Protein AF-A0A937ZPW7-F1 (afdb_monomer_lite)

Foldseek 3Di:
DDKDKDKDADPRLLVCLLLVLVVCCVVLCAPPNQFPDDSVVSSVVCVVLRPDRFKIWTFIDDPNRTPDIDIDGQQPPDDCQSNVLCVPVDDRQKDKDKDFDDDPPPVRQDDPDDDCVVVQVVVQKDWDPPSKGWDWGDGNPPDDGIDTTIITMIIHGD

pLDDT: mean 92.43, std 5.99, range [61.91, 98.19]

Structure (mmCIF, N/CA/C/O backbone):
data_AF-A0A937ZPW7-F1
#
_entry.id   AF-A0A937ZPW7-F1
#
loop_
_atom_site.group_PDB
_atom_site.id
_atom_site.type_symbol
_atom_site.label_atom_id
_atom_site.label_alt_id
_atom_site.label_comp_id
_atom_site.label_asym_id
_atom_site.label_entity_id
_atom_site.label_seq_id
_atom_site.pdbx_P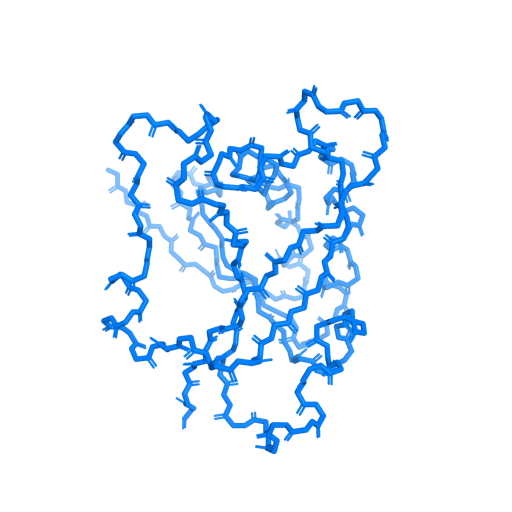DB_ins_code
_atom_site.Cartn_x
_atom_site.Cartn_y
_atom_site.Cartn_z
_atom_site.occupancy
_atom_site.B_iso_or_equiv
_atom_site.auth_seq_id
_atom_site.auth_comp_id
_atom_site.auth_asym_id
_atom_site.auth_atom_id
_atom_site.pdbx_PDB_model_num
ATOM 1 N N . MET A 1 1 ? -3.142 -15.100 21.691 1.00 68.25 1 MET A N 1
ATOM 2 C CA . MET A 1 1 ? -2.979 -13.952 20.778 1.00 68.25 1 MET A CA 1
ATOM 3 C C . MET A 1 1 ? -4.362 -13.409 20.473 1.00 68.25 1 MET A C 1
ATOM 5 O O . MET A 1 1 ? -5.179 -14.164 19.958 1.00 68.25 1 MET A O 1
ATOM 9 N N . SER A 1 2 ? -4.654 -12.167 20.855 1.00 90.62 2 SER A N 1
ATOM 10 C CA . SER A 1 2 ? -5.918 -11.497 20.527 1.00 90.62 2 SER A CA 1
ATOM 11 C C . SER A 1 2 ? -5.594 -10.249 19.720 1.00 90.62 2 SER A C 1
ATOM 13 O O . SER A 1 2 ? -4.991 -9.323 20.257 1.00 90.62 2 SER A O 1
ATOM 15 N N . ILE A 1 3 ? -5.976 -10.239 18.445 1.00 96.75 3 ILE A N 1
ATOM 16 C CA . ILE A 1 3 ? -5.794 -9.072 17.585 1.00 96.75 3 ILE A CA 1
ATOM 17 C C . ILE A 1 3 ? -6.977 -8.127 17.787 1.00 96.75 3 ILE A C 1
ATOM 19 O O . ILE A 1 3 ? -8.124 -8.527 17.585 1.00 96.75 3 ILE A O 1
ATOM 23 N N . ALA A 1 4 ? -6.695 -6.884 18.171 1.00 96.81 4 ALA A N 1
ATOM 24 C CA . ALA A 1 4 ? -7.677 -5.805 18.211 1.00 96.81 4 ALA A CA 1
ATOM 25 C C . ALA A 1 4 ? -7.581 -4.973 16.929 1.00 96.81 4 ALA A C 1
ATOM 27 O O . ALA A 1 4 ? -6.481 -4.671 16.475 1.00 96.81 4 ALA A O 1
ATOM 28 N N . VAL A 1 5 ? -8.717 -4.607 16.336 1.00 97.69 5 VAL A N 1
ATOM 29 C CA . VAL A 1 5 ? -8.760 -3.768 15.131 1.00 97.69 5 VAL A CA 1
ATOM 30 C C . VAL A 1 5 ? -9.444 -2.451 15.465 1.00 97.69 5 VAL A C 1
ATOM 32 O O . VAL A 1 5 ? -10.567 -2.448 15.964 1.00 97.69 5 VAL A O 1
ATOM 35 N N . GLU A 1 6 ? -8.780 -1.338 15.164 1.00 97.31 6 GLU A N 1
ATOM 36 C CA . GLU A 1 6 ? -9.286 0.015 15.399 1.00 97.31 6 GLU A CA 1
ATOM 37 C C . GLU A 1 6 ? -9.232 0.845 14.114 1.00 97.31 6 GLU A C 1
ATOM 39 O O . GLU A 1 6 ? -8.301 0.728 13.318 1.00 97.31 6 GLU A O 1
ATOM 44 N N . THR A 1 7 ? -10.219 1.722 13.924 1.00 97.62 7 THR A N 1
ATOM 45 C CA . THR A 1 7 ? -10.160 2.772 12.897 1.00 97.62 7 THR A CA 1
ATOM 46 C C . THR A 1 7 ? -9.644 4.054 13.537 1.00 97.62 7 THR A C 1
ATOM 48 O O . THR A 1 7 ? -10.236 4.562 14.487 1.00 97.62 7 THR A O 1
ATOM 51 N N . LEU A 1 8 ? -8.538 4.574 13.017 1.00 96.25 8 LEU A N 1
ATOM 52 C CA . LEU A 1 8 ? -7.842 5.753 13.511 1.00 96.25 8 LEU A CA 1
ATOM 53 C C . LEU A 1 8 ? -8.041 6.916 12.537 1.00 96.25 8 LEU A C 1
ATOM 55 O O . LEU A 1 8 ? -7.826 6.780 11.332 1.00 96.25 8 LEU A O 1
ATOM 59 N N . THR A 1 9 ? -8.408 8.072 13.082 1.00 95.12 9 THR A N 1
ATOM 60 C CA . THR A 1 9 ? -8.595 9.341 12.360 1.00 95.12 9 THR A CA 1
ATOM 61 C C . THR A 1 9 ? -8.051 10.498 13.200 1.00 95.12 9 THR A C 1
ATOM 63 O O . THR A 1 9 ? -7.950 10.377 14.424 1.00 95.12 9 THR A O 1
ATOM 66 N N . GLY A 1 10 ? -7.747 11.643 12.584 1.00 91.94 10 GLY A N 1
ATOM 67 C CA . GLY A 1 10 ? -7.329 12.847 13.316 1.00 91.94 10 GLY A CA 1
ATOM 68 C C . GLY A 1 10 ? -6.063 12.622 14.165 1.00 91.94 10 GLY A C 1
ATOM 69 O O . GLY A 1 10 ? -5.133 11.978 13.686 1.00 91.94 10 GLY A O 1
ATOM 70 N N . PRO A 1 11 ? -5.994 13.106 15.423 1.00 92.56 11 PRO A N 1
ATOM 71 C CA . PRO A 1 11 ? -4.797 12.959 16.262 1.00 92.56 11 PRO A CA 1
ATOM 72 C C . PRO A 1 11 ? -4.330 11.508 16.444 1.00 92.56 11 PRO A C 1
ATOM 74 O O . PRO A 1 11 ? -3.147 11.227 16.310 1.00 92.56 11 PRO A O 1
ATOM 77 N N . ARG A 1 12 ? -5.264 10.562 16.627 1.00 93.88 12 ARG A N 1
ATOM 78 C CA . ARG A 1 12 ? -4.950 9.128 16.774 1.00 93.88 12 ARG A CA 1
ATOM 79 C C . ARG A 1 12 ? -4.287 8.529 15.532 1.00 93.88 12 ARG A C 1
ATOM 81 O O . ARG A 1 12 ? -3.499 7.599 15.651 1.00 93.88 12 ARG A O 1
ATOM 88 N N . LEU A 1 13 ? -4.623 9.042 14.347 1.00 94.94 13 LEU A N 1
ATOM 89 C CA . LEU A 1 13 ? -3.979 8.657 13.092 1.00 94.94 13 LEU A CA 1
ATOM 90 C C . LEU A 1 13 ? -2.530 9.161 13.074 1.00 94.94 13 LEU A C 1
ATOM 92 O O . LEU A 1 13 ? -1.622 8.394 12.764 1.00 94.94 13 LEU A O 1
ATOM 96 N N . ILE A 1 14 ? -2.318 10.428 13.447 1.00 93.00 14 ILE A N 1
ATOM 97 C CA . ILE A 1 14 ? -0.992 11.064 13.498 1.00 93.00 14 ILE A CA 1
ATOM 98 C C . ILE A 1 14 ? -0.068 10.324 14.478 1.00 93.00 14 ILE A C 1
ATOM 100 O O . ILE A 1 14 ? 1.086 10.049 14.145 1.00 93.00 14 ILE A O 1
ATOM 104 N N . ASP A 1 15 ? -0.588 9.943 15.645 1.00 93.50 15 ASP A N 1
ATOM 105 C CA . ASP A 1 15 ? 0.162 9.202 16.665 1.00 93.50 15 ASP A CA 1
ATOM 106 C C . ASP A 1 15 ? 0.624 7.818 16.171 1.00 93.50 15 ASP A C 1
ATOM 108 O O . ASP A 1 15 ? 1.662 7.323 16.606 1.00 93.50 15 ASP A O 1
ATOM 112 N N . ALA A 1 16 ? -0.106 7.203 15.232 1.00 94.69 16 ALA A N 1
ATOM 113 C CA . ALA A 1 16 ? 0.208 5.884 14.679 1.00 94.69 16 ALA A CA 1
ATOM 114 C C . ALA A 1 16 ? 1.214 5.911 13.511 1.00 94.69 16 ALA A C 1
ATOM 116 O O . ALA A 1 16 ? 1.695 4.856 13.089 1.00 94.69 16 ALA A O 1
ATOM 117 N N . LEU A 1 17 ? 1.555 7.088 12.970 1.00 93.81 17 LEU A N 1
ATOM 118 C CA . LEU A 1 17 ? 2.438 7.200 11.800 1.00 93.81 17 LEU A CA 1
ATOM 119 C C . LEU A 1 17 ? 3.822 6.565 11.982 1.00 93.81 17 LEU A C 1
ATOM 121 O O . LEU A 1 17 ? 4.279 5.934 11.029 1.00 93.81 17 LEU A O 1
ATOM 125 N N . PRO A 1 18 ? 4.502 6.673 13.142 1.00 94.06 18 PRO A N 1
ATOM 126 C CA . PRO A 1 18 ? 5.794 6.014 13.325 1.00 94.06 18 PRO A CA 1
ATOM 127 C C . PRO A 1 18 ? 5.710 4.494 13.136 1.00 94.06 18 PRO A C 1
ATOM 129 O O . PRO A 1 18 ? 6.550 3.908 12.451 1.00 94.06 18 PRO A O 1
ATOM 132 N N . ASP A 1 19 ? 4.665 3.863 13.673 1.00 95.38 19 ASP A N 1
ATOM 133 C CA . ASP A 1 19 ? 4.458 2.422 13.540 1.00 95.38 19 ASP A CA 1
ATOM 134 C C . ASP A 1 19 ? 4.059 2.023 12.119 1.00 95.38 19 ASP A C 1
ATOM 136 O O . ASP A 1 19 ? 4.534 1.010 11.601 1.00 95.38 19 ASP A O 1
ATOM 140 N N . VAL A 1 20 ? 3.228 2.833 11.458 1.00 95.75 20 VAL A N 1
ATOM 141 C CA . VAL A 1 20 ? 2.853 2.600 10.060 1.00 95.75 20 VAL A CA 1
ATOM 142 C C . VAL A 1 20 ? 4.055 2.746 9.131 1.00 95.75 20 VAL A C 1
ATOM 144 O O . VAL A 1 20 ? 4.249 1.884 8.278 1.00 95.75 20 VAL A O 1
ATOM 147 N N . ALA A 1 21 ? 4.904 3.759 9.316 1.00 95.25 21 ALA A N 1
ATOM 148 C CA . ALA A 1 21 ? 6.139 3.920 8.545 1.00 95.25 21 ALA A CA 1
ATOM 149 C C . ALA A 1 21 ? 7.095 2.732 8.757 1.00 95.25 21 ALA A C 1
ATOM 151 O O . ALA A 1 21 ? 7.651 2.202 7.794 1.00 95.25 21 ALA A O 1
ATOM 152 N N . ARG A 1 22 ? 7.229 2.248 10.001 1.00 95.38 22 ARG A N 1
ATOM 153 C CA . ARG A 1 22 ? 8.015 1.046 10.324 1.00 95.38 22 ARG A CA 1
ATOM 154 C C . ARG A 1 22 ? 7.493 -0.193 9.591 1.00 95.38 22 ARG A C 1
ATOM 156 O O . ARG A 1 22 ? 8.289 -0.942 9.029 1.00 95.38 22 ARG A O 1
ATOM 163 N N . LEU A 1 23 ? 6.177 -0.422 9.599 1.00 95.94 23 LEU A N 1
ATOM 164 C CA . LEU A 1 23 ? 5.573 -1.551 8.885 1.00 95.94 23 LEU A CA 1
ATOM 165 C C . LEU A 1 23 ? 5.720 -1.422 7.369 1.00 95.94 23 LEU A C 1
ATOM 167 O O . LEU A 1 23 ? 6.048 -2.408 6.716 1.00 95.94 23 LEU A O 1
ATOM 171 N N . ARG A 1 24 ? 5.502 -0.226 6.815 1.00 95.56 24 ARG A N 1
ATOM 172 C CA . ARG A 1 24 ? 5.607 0.028 5.373 1.00 95.56 24 ARG A CA 1
ATOM 173 C C . ARG A 1 24 ? 7.013 -0.245 4.860 1.00 95.56 24 ARG A C 1
ATOM 175 O O . ARG A 1 24 ? 7.136 -0.983 3.894 1.00 95.56 24 ARG A O 1
ATOM 182 N N . ILE A 1 25 ? 8.058 0.227 5.545 1.00 94.88 25 ILE A N 1
ATOM 183 C CA . ILE A 1 25 ? 9.440 -0.110 5.166 1.00 94.88 25 ILE A CA 1
ATOM 184 C C . ILE A 1 25 ? 9.704 -1.609 5.260 1.00 94.88 25 ILE A C 1
ATOM 186 O O . ILE A 1 25 ? 10.296 -2.166 4.343 1.00 94.88 25 ILE A O 1
ATOM 190 N N . ALA A 1 26 ? 9.261 -2.277 6.329 1.00 94.25 26 ALA A N 1
ATOM 191 C CA . ALA A 1 26 ? 9.474 -3.717 6.458 1.00 94.25 26 ALA A CA 1
ATOM 192 C C . ALA A 1 26 ? 8.821 -4.495 5.301 1.00 94.25 26 ALA A C 1
ATOM 194 O O . ALA A 1 26 ? 9.473 -5.329 4.685 1.00 94.25 26 ALA A O 1
ATOM 195 N N . VAL A 1 27 ? 7.567 -4.176 4.966 1.00 94.62 27 VAL A N 1
ATOM 196 C CA . VAL A 1 27 ? 6.811 -4.856 3.903 1.00 94.62 27 VAL A CA 1
ATOM 197 C C . VAL A 1 27 ? 7.315 -4.477 2.510 1.00 94.62 27 VAL A C 1
ATOM 199 O O . VAL A 1 27 ? 7.503 -5.351 1.670 1.00 94.62 27 VAL A O 1
ATOM 202 N N . PHE A 1 28 ? 7.543 -3.192 2.234 1.00 95.88 28 PHE A N 1
ATOM 203 C CA . PHE A 1 28 ? 7.946 -2.745 0.900 1.00 95.88 28 PHE A CA 1
ATOM 204 C C . PHE A 1 28 ? 9.408 -3.027 0.582 1.00 95.88 28 PHE A C 1
ATOM 206 O O . PHE A 1 28 ? 9.760 -3.083 -0.591 1.00 95.88 28 PHE A O 1
ATOM 213 N N . ARG A 1 29 ? 10.263 -3.266 1.578 1.00 96.00 29 ARG A N 1
ATOM 214 C CA . ARG A 1 29 ? 11.623 -3.749 1.318 1.00 96.00 29 ARG A CA 1
ATOM 215 C C . ARG A 1 29 ? 11.632 -5.164 0.730 1.00 96.00 29 ARG A C 1
ATOM 217 O O . ARG A 1 29 ? 12.591 -5.542 0.062 1.00 96.00 29 ARG A O 1
ATOM 224 N N . GLU A 1 30 ? 10.579 -5.944 0.959 1.00 95.75 30 GLU A N 1
ATOM 225 C CA . GLU A 1 30 ? 10.443 -7.297 0.425 1.00 95.75 30 GLU A CA 1
ATOM 226 C C . GLU A 1 30 ? 9.907 -7.309 -1.017 1.00 95.75 30 GLU A C 1
ATOM 228 O O . GLU A 1 30 ? 9.345 -6.338 -1.536 1.00 95.75 30 GLU A O 1
ATOM 233 N N . TRP A 1 31 ? 10.077 -8.447 -1.692 1.00 95.81 31 TRP A N 1
ATOM 234 C CA . TRP A 1 31 ? 9.469 -8.687 -3.000 1.00 95.81 31 TRP A CA 1
ATOM 235 C C . TRP A 1 31 ? 7.929 -8.676 -2.878 1.00 95.81 31 TRP A C 1
ATOM 237 O O . TRP A 1 31 ? 7.399 -9.294 -1.954 1.00 95.81 31 TRP A O 1
ATOM 247 N N . PRO A 1 32 ? 7.178 -8.034 -3.796 1.00 96.00 32 PRO A N 1
ATOM 248 C CA . PRO A 1 32 ? 7.603 -7.520 -5.101 1.00 96.00 32 PRO A CA 1
ATOM 249 C C . PRO A 1 32 ? 8.033 -6.049 -5.113 1.00 96.00 32 PRO A C 1
ATOM 251 O O . PRO A 1 32 ? 8.327 -5.529 -6.182 1.00 96.00 32 PRO A O 1
ATOM 254 N N . TYR A 1 33 ? 8.047 -5.343 -3.989 1.00 96.19 33 TYR A N 1
ATOM 255 C CA . TYR A 1 33 ? 8.291 -3.898 -3.983 1.00 96.19 33 TYR A CA 1
ATOM 256 C C . TYR A 1 33 ? 9.782 -3.573 -4.049 1.00 96.19 33 TYR A C 1
ATOM 258 O O . TYR A 1 33 ? 10.172 -2.727 -4.851 1.00 96.19 33 TYR A O 1
ATOM 266 N N . LEU A 1 34 ? 10.606 -4.298 -3.281 1.00 96.75 34 LEU A N 1
ATOM 267 C CA . 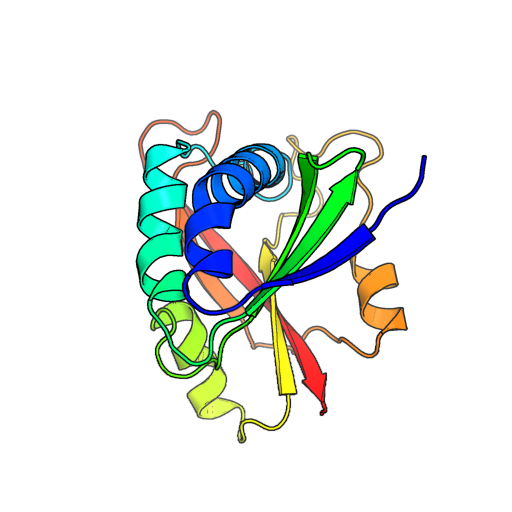LEU A 1 34 ? 12.063 -4.114 -3.213 1.00 96.75 34 LEU A CA 1
ATOM 268 C C . LEU A 1 34 ? 12.465 -2.655 -2.961 1.00 96.75 34 LEU A C 1
ATOM 270 O O . LEU A 1 34 ? 13.512 -2.212 -3.412 1.00 96.75 34 LEU A O 1
ATOM 274 N N . TYR A 1 35 ? 11.622 -1.898 -2.267 1.00 96.62 35 TYR A N 1
ATOM 275 C CA . TYR A 1 35 ? 11.805 -0.479 -2.022 1.00 96.62 35 TYR A CA 1
ATOM 276 C C . TYR A 1 35 ? 12.986 -0.237 -1.079 1.00 96.62 35 TYR A C 1
ATOM 278 O O . TYR A 1 35 ? 13.022 -0.739 0.049 1.00 96.62 35 TYR A O 1
ATOM 286 N N . ASP A 1 36 ? 13.944 0.565 -1.535 1.00 95.38 36 ASP A N 1
ATOM 287 C CA . ASP A 1 36 ? 15.104 0.992 -0.761 1.00 95.38 36 ASP A CA 1
ATOM 288 C C . ASP A 1 36 ? 14.920 2.408 -0.205 1.00 95.38 36 ASP A C 1
ATOM 290 O O . ASP A 1 36 ? 15.643 3.349 -0.544 1.00 95.38 36 ASP A O 1
ATOM 294 N N . GLY A 1 37 ? 13.911 2.553 0.651 1.00 92.81 37 GLY A N 1
ATOM 295 C CA . GLY A 1 37 ? 13.661 3.758 1.438 1.00 92.81 37 GLY A CA 1
ATOM 296 C C . GLY A 1 37 ? 14.041 3.606 2.909 1.00 92.81 37 GLY A C 1
ATOM 297 O O . GLY A 1 37 ? 14.359 2.522 3.405 1.00 92.81 37 GLY A O 1
ATOM 298 N N . SER A 1 38 ? 13.971 4.718 3.632 1.00 90.62 38 SER A N 1
ATOM 299 C CA . SER A 1 38 ? 14.131 4.775 5.081 1.00 90.62 38 SER A CA 1
ATOM 300 C C . SER A 1 38 ? 12.803 5.047 5.792 1.00 90.62 38 SER A C 1
ATOM 302 O O . SER A 1 38 ? 11.833 5.533 5.214 1.00 90.62 38 SER A O 1
ATOM 304 N N . VAL A 1 39 ? 12.761 4.790 7.102 1.00 89.56 39 VAL A N 1
ATOM 305 C CA . VAL A 1 39 ? 11.591 5.141 7.931 1.00 89.56 39 VAL A CA 1
ATOM 306 C C . VAL A 1 39 ? 11.320 6.651 7.900 1.00 89.56 39 VAL A C 1
ATOM 308 O O . VAL A 1 39 ? 10.168 7.066 8.008 1.00 89.56 39 VAL A O 1
ATOM 311 N N . ALA A 1 40 ? 12.362 7.475 7.743 1.00 89.69 40 ALA A N 1
ATOM 312 C CA . ALA A 1 40 ? 12.209 8.919 7.599 1.00 89.69 40 ALA A CA 1
ATOM 313 C C . ALA A 1 40 ? 11.521 9.285 6.274 1.00 89.69 40 ALA A C 1
ATOM 315 O O . ALA A 1 40 ? 10.609 10.112 6.292 1.00 89.69 40 ALA A O 1
ATOM 316 N N . ASP A 1 41 ? 11.896 8.620 5.176 1.00 89.00 41 ASP A N 1
ATOM 317 C CA . ASP A 1 41 ? 11.274 8.810 3.860 1.00 89.00 41 ASP A CA 1
ATOM 318 C C . ASP A 1 41 ? 9.792 8.426 3.904 1.00 89.00 41 ASP A C 1
ATOM 320 O O . ASP A 1 41 ? 8.934 9.220 3.524 1.00 89.00 41 ASP A O 1
ATOM 324 N N . GLU A 1 42 ? 9.462 7.263 4.477 1.00 91.44 42 GLU A N 1
ATOM 325 C CA . GLU A 1 42 ? 8.064 6.835 4.615 1.00 91.44 42 GLU A CA 1
ATOM 326 C C . GLU A 1 42 ? 7.262 7.752 5.528 1.00 91.44 42 GLU A C 1
ATOM 328 O O . GLU A 1 42 ? 6.119 8.078 5.221 1.00 91.44 42 GLU A O 1
ATOM 333 N N . ARG A 1 43 ? 7.843 8.211 6.642 1.00 88.94 43 ARG A N 1
ATOM 334 C CA . ARG A 1 43 ? 7.165 9.165 7.524 1.00 88.94 43 ARG A CA 1
ATOM 335 C C . ARG A 1 43 ? 6.837 10.457 6.780 1.00 88.94 43 ARG A C 1
ATOM 337 O O . ARG A 1 43 ? 5.725 10.959 6.928 1.00 88.94 43 ARG A O 1
ATOM 344 N N . HIS A 1 44 ? 7.784 10.976 6.001 1.00 88.62 44 HIS A N 1
ATOM 345 C CA . HIS A 1 44 ? 7.569 12.163 5.183 1.00 88.62 44 HIS A CA 1
ATOM 346 C C . HIS A 1 44 ? 6.495 11.918 4.115 1.00 88.62 44 HIS A C 1
ATOM 348 O O . HIS A 1 44 ? 5.604 12.746 3.944 1.00 88.62 44 HIS A O 1
ATOM 354 N N . TYR A 1 45 ? 6.519 10.750 3.469 1.00 89.44 45 TYR A N 1
ATOM 355 C CA . TYR A 1 45 ? 5.543 10.351 2.458 1.00 89.44 45 TYR A CA 1
ATOM 356 C C . TYR A 1 45 ? 4.109 10.262 3.009 1.00 89.44 45 TYR A C 1
ATOM 358 O O . TYR A 1 45 ? 3.170 10.748 2.380 1.00 89.44 45 TYR A O 1
ATOM 366 N N . ILE A 1 46 ? 3.911 9.677 4.198 1.00 90.81 46 ILE A N 1
ATOM 367 C CA . ILE A 1 46 ? 2.568 9.483 4.778 1.00 90.81 46 ILE A CA 1
ATOM 368 C C . ILE A 1 46 ? 2.041 10.700 5.552 1.00 90.81 46 ILE A C 1
ATOM 370 O O . ILE A 1 46 ? 0.863 10.745 5.911 1.00 90.81 46 ILE A O 1
ATOM 374 N N . GLU A 1 47 ? 2.878 11.694 5.845 1.00 88.75 47 GLU A N 1
ATOM 375 C CA . GLU A 1 47 ? 2.471 12.861 6.630 1.00 88.75 47 GLU A CA 1
ATOM 376 C C . GLU A 1 47 ? 1.385 13.716 5.938 1.00 88.75 47 GLU A C 1
ATOM 378 O O . GLU A 1 47 ? 0.401 14.061 6.604 1.00 88.75 47 GLU A O 1
ATOM 383 N N . PRO A 1 48 ? 1.466 14.029 4.627 1.00 88.69 48 PRO A N 1
ATOM 384 C CA . PRO A 1 48 ? 0.388 14.717 3.918 1.00 88.69 48 PRO A CA 1
ATOM 385 C C . PRO A 1 48 ? -0.934 13.955 3.985 1.00 88.69 48 PRO A C 1
ATOM 387 O O . PRO A 1 48 ? -1.974 14.566 4.230 1.00 88.69 48 PRO A O 1
ATOM 390 N N . PHE A 1 49 ? -0.889 12.624 3.842 1.00 87.44 49 PHE A N 1
ATOM 391 C CA . PHE A 1 49 ? -2.049 11.747 4.004 1.00 87.44 49 PHE A CA 1
ATOM 392 C C . PHE A 1 49 ? -2.680 11.924 5.392 1.00 87.44 49 PHE A C 1
ATOM 394 O O . PHE A 1 49 ? -3.884 12.142 5.505 1.00 87.44 49 PHE A O 1
ATOM 401 N N . ALA A 1 50 ? -1.862 11.928 6.444 1.00 85.81 50 ALA A N 1
ATOM 402 C CA . ALA A 1 50 ? -2.323 12.018 7.825 1.00 85.81 50 ALA A CA 1
ATOM 403 C C . ALA A 1 50 ? -2.973 13.352 8.205 1.00 85.81 50 ALA A C 1
ATOM 405 O O . ALA A 1 50 ? -3.782 13.421 9.131 1.00 85.81 50 ALA A O 1
ATOM 406 N N . ARG A 1 51 ? -2.610 14.426 7.500 1.00 85.88 51 ARG A N 1
ATOM 407 C CA . ARG A 1 51 ? -3.163 15.769 7.721 1.00 85.88 51 ARG A CA 1
ATOM 408 C C . ARG A 1 51 ? -4.544 15.945 7.096 1.00 85.88 51 ARG A C 1
ATOM 410 O O . ARG A 1 51 ? -5.219 16.937 7.385 1.00 85.88 51 ARG A O 1
ATOM 417 N N . ARG A 1 52 ? -4.983 15.009 6.251 1.00 88.62 52 ARG A N 1
ATOM 418 C CA . ARG A 1 52 ? -6.302 15.079 5.632 1.00 88.62 52 ARG A CA 1
ATOM 419 C C . ARG A 1 52 ? -7.396 14.713 6.631 1.00 88.62 52 ARG A C 1
ATOM 421 O O . ARG A 1 52 ? -7.275 13.769 7.405 1.00 88.62 52 ARG A O 1
ATOM 428 N N . ARG A 1 53 ? -8.512 15.443 6.579 1.00 87.62 53 ARG A N 1
ATOM 429 C CA . ARG A 1 53 ? -9.692 15.172 7.424 1.00 87.62 53 ARG A CA 1
ATOM 430 C C . ARG A 1 53 ? -10.452 13.910 7.012 1.00 87.62 53 ARG A C 1
ATOM 432 O O . ARG A 1 53 ? -11.211 13.384 7.814 1.00 87.62 53 ARG A O 1
ATOM 439 N N . ASP A 1 54 ? -10.263 13.470 5.774 1.00 91.62 54 ASP A N 1
ATOM 440 C CA . ASP A 1 54 ? -10.931 12.333 5.140 1.00 91.62 54 ASP A CA 1
ATOM 441 C C . ASP A 1 54 ? -10.027 11.085 5.046 1.00 91.62 54 ASP A C 1
ATOM 443 O O . ASP A 1 54 ? -10.386 10.114 4.383 1.00 91.62 54 ASP A O 1
ATOM 447 N N . ALA A 1 55 ? -8.866 11.097 5.713 1.00 94.56 55 ALA A N 1
ATOM 448 C CA . ALA A 1 55 ? -7.964 9.955 5.803 1.00 94.56 55 ALA A CA 1
ATOM 449 C C . ALA A 1 55 ? -8.276 9.064 7.014 1.00 94.56 55 ALA A C 1
ATOM 451 O O . ALA A 1 55 ? -8.634 9.541 8.095 1.00 94.56 55 ALA A O 1
ATOM 452 N N . VAL A 1 56 ? -8.085 7.757 6.834 1.00 96.38 56 VAL A N 1
ATOM 453 C CA . VAL A 1 56 ? -8.282 6.728 7.861 1.00 96.38 56 VAL A CA 1
ATOM 454 C C . VAL A 1 56 ? -7.105 5.758 7.864 1.00 96.38 56 VAL A C 1
ATOM 456 O O . VAL A 1 56 ? -6.587 5.388 6.809 1.00 96.38 56 VAL A O 1
ATOM 459 N N . ILE A 1 57 ? -6.736 5.270 9.043 1.00 97.00 57 ILE A N 1
ATOM 460 C CA . ILE A 1 57 ? -5.921 4.061 9.184 1.00 97.00 57 ILE A CA 1
ATOM 461 C C . ILE A 1 57 ? -6.780 3.012 9.876 1.00 97.00 57 ILE A C 1
ATOM 463 O O . ILE A 1 57 ? -7.244 3.244 10.986 1.00 97.00 57 ILE A O 1
ATOM 467 N N . VAL A 1 58 ? -6.981 1.851 9.258 1.00 97.50 58 VAL A N 1
ATOM 468 C CA . VAL A 1 58 ? -7.509 0.682 9.975 1.00 97.50 58 VAL A CA 1
ATOM 469 C C . VAL A 1 58 ? -6.309 -0.117 10.462 1.00 97.50 58 VAL A C 1
ATOM 471 O O . VAL A 1 58 ? -5.589 -0.711 9.659 1.00 97.50 58 VAL A O 1
ATOM 474 N N . ALA A 1 59 ? -6.062 -0.064 11.767 1.00 97.75 59 ALA A N 1
ATOM 475 C CA . ALA A 1 59 ? -4.889 -0.624 12.425 1.00 97.75 59 ALA A CA 1
ATOM 476 C C . ALA A 1 59 ? -5.243 -1.909 13.180 1.00 97.75 59 ALA A C 1
ATOM 478 O O . ALA A 1 59 ? -6.280 -1.991 13.836 1.00 97.75 59 ALA A O 1
ATOM 479 N N . ALA A 1 60 ? -4.360 -2.899 13.099 1.00 98.19 60 ALA A N 1
ATOM 480 C CA . ALA A 1 60 ? -4.411 -4.135 13.863 1.00 98.19 60 ALA A CA 1
ATOM 481 C C . ALA A 1 60 ? -3.340 -4.105 14.959 1.00 98.19 60 ALA A C 1
ATOM 483 O O . ALA A 1 60 ? -2.166 -3.858 14.671 1.00 98.19 60 ALA A O 1
ATOM 484 N N . PHE A 1 61 ? -3.742 -4.393 16.194 1.00 97.25 61 PHE A N 1
ATOM 485 C CA . PHE A 1 61 ? -2.904 -4.367 17.385 1.00 97.25 61 PHE A CA 1
ATOM 486 C C . PHE A 1 61 ? -2.796 -5.749 18.030 1.00 97.25 61 PHE A C 1
ATOM 488 O O . PHE A 1 61 ? -3.803 -6.438 18.196 1.00 97.25 61 PHE A O 1
ATOM 495 N N . ASP A 1 62 ? -1.588 -6.109 18.461 1.00 96.88 62 ASP A N 1
ATOM 496 C CA . ASP A 1 62 ? -1.315 -7.241 19.352 1.00 96.88 62 ASP A CA 1
ATOM 497 C C . ASP A 1 62 ? -0.564 -6.729 20.585 1.00 96.88 62 ASP A C 1
ATOM 499 O O . ASP A 1 62 ? 0.498 -6.123 20.462 1.00 96.88 62 ASP A O 1
ATOM 503 N N . GLY A 1 63 ? -1.142 -6.888 21.778 1.00 91.81 63 GLY A N 1
ATOM 504 C CA . GLY A 1 63 ? -0.530 -6.399 23.023 1.00 91.81 63 GLY A CA 1
ATOM 505 C C . GLY A 1 63 ? -0.239 -4.889 23.052 1.00 91.81 63 GLY A C 1
ATOM 506 O O . GLY A 1 63 ? 0.685 -4.462 23.734 1.00 91.81 63 GLY A O 1
ATOM 507 N N . GLY A 1 64 ? -0.996 -4.083 22.296 1.00 90.25 64 GLY A N 1
ATOM 508 C CA . GLY A 1 64 ? -0.783 -2.636 22.152 1.00 90.25 64 GLY A CA 1
ATOM 509 C C . GLY A 1 64 ? 0.229 -2.243 21.069 1.00 90.25 64 GLY A C 1
ATOM 510 O O . GLY A 1 64 ? 0.335 -1.064 20.746 1.00 90.25 64 GLY A O 1
ATOM 511 N N . GLN A 1 65 ? 0.921 -3.209 20.459 1.00 93.75 65 GLN A N 1
ATOM 512 C CA . GLN A 1 65 ? 1.803 -2.971 19.322 1.00 93.75 65 GLN A CA 1
ATOM 513 C C . GLN A 1 65 ? 1.011 -3.028 18.017 1.00 93.75 65 GLN A C 1
ATOM 515 O O . GLN A 1 65 ? 0.298 -3.998 17.760 1.00 93.75 65 GLN A O 1
ATOM 520 N N . LEU A 1 66 ? 1.175 -2.022 17.159 1.00 96.62 66 LEU A N 1
ATOM 521 C CA . LEU A 1 66 ? 0.594 -2.027 15.821 1.00 96.62 66 LEU A CA 1
ATOM 522 C C . LEU A 1 66 ? 1.357 -3.034 14.935 1.00 96.62 66 LEU A C 1
ATOM 524 O O . LEU A 1 66 ? 2.556 -2.892 14.666 1.00 96.62 66 LEU A O 1
ATOM 528 N N . VAL A 1 67 ? 0.650 -4.080 14.501 1.00 96.94 67 VAL A N 1
ATOM 529 C CA . VAL A 1 67 ? 1.180 -5.224 13.732 1.00 96.94 67 VAL A CA 1
ATOM 530 C C . VAL A 1 67 ? 0.651 -5.295 12.299 1.00 96.94 67 VAL A C 1
ATOM 532 O O . VAL A 1 67 ? 1.201 -6.023 11.479 1.00 96.94 67 VAL A O 1
ATOM 535 N N . GLY A 1 68 ? -0.379 -4.518 11.971 1.00 97.00 68 GLY A N 1
ATOM 536 C CA . GLY A 1 68 ? -0.891 -4.384 10.612 1.00 97.00 68 GLY A CA 1
ATOM 537 C C . GLY A 1 68 ? -1.628 -3.067 10.430 1.00 97.00 68 GLY A C 1
ATOM 538 O O . GLY A 1 68 ? -2.175 -2.519 11.384 1.00 97.00 68 GLY A O 1
ATOM 539 N N . ALA A 1 69 ? -1.653 -2.557 9.204 1.00 97.00 69 ALA A N 1
ATOM 540 C CA . ALA A 1 69 ? -2.415 -1.365 8.870 1.00 97.00 69 ALA A CA 1
ATOM 541 C C . ALA A 1 69 ? -2.879 -1.401 7.416 1.00 97.00 69 ALA A C 1
ATOM 543 O O . ALA A 1 69 ? -2.195 -1.928 6.540 1.00 97.00 69 ALA A O 1
ATOM 544 N N . THR A 1 70 ? -4.016 -0.768 7.161 1.00 95.50 70 THR A N 1
ATOM 545 C CA . THR A 1 70 ? -4.384 -0.279 5.835 1.00 95.50 70 THR A CA 1
ATOM 546 C C . THR A 1 70 ? -4.732 1.199 5.932 1.00 95.50 70 THR A C 1
ATOM 548 O O . THR A 1 70 ? -5.334 1.645 6.910 1.00 95.50 70 THR A O 1
ATOM 551 N N . THR A 1 71 ? -4.299 1.964 4.939 1.00 95.06 71 THR A N 1
ATOM 552 C CA . THR A 1 71 ? -4.520 3.405 4.835 1.00 95.06 71 THR A CA 1
ATOM 553 C C . THR A 1 71 ? -5.553 3.669 3.749 1.00 95.06 71 THR A C 1
ATOM 555 O O . THR A 1 71 ? -5.435 3.116 2.657 1.00 95.06 71 THR A O 1
ATOM 558 N N . GLY A 1 72 ? -6.534 4.528 4.015 1.00 94.38 72 GLY A N 1
ATOM 559 C CA . GLY A 1 72 ? -7.541 4.923 3.031 1.00 94.38 72 GLY A CA 1
ATOM 560 C C . GLY A 1 72 ? -7.800 6.422 3.059 1.00 94.38 72 GLY A C 1
ATOM 561 O O . GLY A 1 72 ? -7.845 7.024 4.126 1.00 94.38 72 GLY A O 1
ATOM 562 N N . ALA A 1 73 ? -7.958 7.021 1.885 1.00 93.19 73 ALA A N 1
ATOM 563 C CA . ALA A 1 73 ? -8.390 8.402 1.693 1.00 93.19 73 ALA A CA 1
ATOM 564 C C . ALA A 1 73 ? -9.071 8.519 0.319 1.00 93.19 73 ALA A C 1
ATOM 566 O O . ALA A 1 73 ? -8.868 7.647 -0.534 1.00 93.19 73 ALA A O 1
ATOM 567 N N . PRO A 1 74 ? -9.851 9.583 0.063 1.00 91.56 74 PRO A N 1
ATOM 568 C CA . PRO A 1 74 ? -10.363 9.855 -1.269 1.00 91.56 74 PRO A CA 1
ATOM 569 C C . PRO A 1 74 ? -9.233 9.948 -2.292 1.00 91.56 74 PRO A C 1
ATOM 571 O O . PRO A 1 74 ? -8.183 10.544 -2.027 1.00 91.56 74 PRO A O 1
ATOM 574 N N . LEU A 1 75 ? -9.481 9.384 -3.476 1.00 89.38 75 LEU A N 1
ATOM 575 C CA . LEU A 1 75 ? -8.551 9.420 -4.604 1.00 89.38 75 LEU A CA 1
ATOM 576 C C . LEU A 1 75 ? -8.187 10.864 -4.982 1.00 89.38 75 LEU A C 1
ATOM 578 O O . LEU A 1 75 ? -7.044 11.165 -5.311 1.00 89.38 75 LEU A O 1
ATOM 582 N N . LEU A 1 76 ? -9.156 11.778 -4.894 1.00 85.44 76 LEU A N 1
ATOM 583 C CA . LEU A 1 76 ? -8.933 13.189 -5.183 1.00 85.44 76 LEU A CA 1
ATOM 584 C C . LEU A 1 76 ? -7.958 13.819 -4.174 1.00 85.44 76 LEU A C 1
ATOM 586 O O . LEU A 1 76 ? -8.179 13.841 -2.958 1.00 85.44 76 LEU A O 1
ATOM 590 N N . GLY A 1 77 ? -6.874 14.381 -4.710 1.00 83.25 77 GLY A N 1
ATOM 591 C CA . GLY A 1 77 ? -5.781 14.964 -3.935 1.00 83.25 77 GLY A CA 1
ATOM 592 C C . GLY A 1 77 ? -4.747 13.947 -3.442 1.00 83.25 77 GLY A C 1
ATOM 593 O O . GLY A 1 77 ? -4.004 14.269 -2.518 1.00 83.25 77 GLY A O 1
ATOM 594 N N . GLN A 1 78 ? -4.717 12.742 -4.021 1.00 87.62 78 GLN A N 1
ATOM 595 C CA . GLN A 1 78 ? -3.528 11.883 -4.011 1.00 87.62 78 GLN A CA 1
ATOM 596 C C . GLN A 1 78 ? -2.549 12.308 -5.121 1.00 87.62 78 GLN A C 1
ATOM 598 O O . GLN A 1 78 ? -2.844 13.218 -5.900 1.00 87.62 78 GLN A O 1
ATOM 603 N N . HIS A 1 79 ? -1.391 11.644 -5.193 1.00 88.19 79 HIS A N 1
ATOM 604 C CA . HIS A 1 79 ? -0.384 11.862 -6.236 1.00 88.19 79 HIS A CA 1
ATOM 605 C C . HIS A 1 79 ? -0.999 11.878 -7.649 1.00 88.19 79 HIS A C 1
ATOM 607 O O . HIS A 1 79 ? -1.846 11.025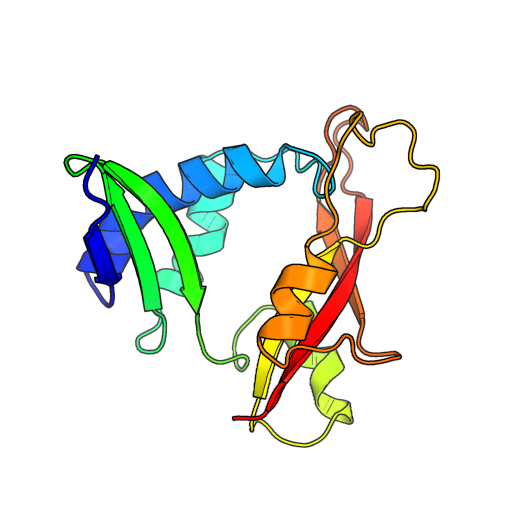 -7.942 1.00 88.19 79 HIS A O 1
ATOM 613 N N . PRO A 1 80 ? -0.597 12.811 -8.537 1.00 90.25 80 PRO A N 1
ATOM 614 C CA . PRO A 1 80 ? -1.111 12.888 -9.906 1.00 90.25 80 PRO A CA 1
ATOM 615 C C . PRO A 1 80 ? -1.036 11.563 -10.669 1.00 90.25 80 PRO A C 1
ATOM 617 O O . PRO A 1 80 ? -1.973 11.219 -11.382 1.00 90.25 80 PRO A O 1
ATOM 620 N N . GLU A 1 81 ? 0.020 10.784 -10.460 1.00 90.88 81 GLU A N 1
ATOM 621 C CA . GLU A 1 81 ? 0.248 9.453 -11.025 1.00 90.88 81 GLU A CA 1
ATOM 622 C C . GLU A 1 81 ? -0.841 8.453 -10.613 1.00 90.88 81 GLU A C 1
ATOM 624 O O . GLU A 1 81 ? -1.131 7.514 -11.356 1.00 90.88 81 GLU A O 1
ATOM 629 N N . PHE A 1 82 ? -1.475 8.653 -9.454 1.00 89.56 82 PHE A N 1
ATOM 630 C CA . PHE A 1 82 ? -2.597 7.837 -8.984 1.00 89.56 82 PHE A CA 1
ATOM 631 C C . PHE A 1 82 ? -3.946 8.378 -9.426 1.00 89.56 82 PHE A C 1
ATOM 633 O O . PHE A 1 82 ? -4.876 7.597 -9.569 1.00 89.56 82 PHE A O 1
ATOM 640 N N . VAL A 1 83 ? -4.069 9.683 -9.666 1.00 90.25 83 VAL A N 1
ATOM 641 C CA . VAL A 1 83 ? -5.337 10.317 -10.055 1.00 90.25 83 VAL A CA 1
ATOM 642 C C . VAL A 1 83 ? -5.552 10.283 -11.568 1.00 90.25 83 VAL A C 1
ATOM 644 O O . VAL A 1 83 ? -6.645 9.957 -12.030 1.00 90.25 83 VAL A O 1
ATOM 647 N N . ALA A 1 84 ? -4.520 10.599 -12.352 1.00 89.19 84 ALA A N 1
ATOM 648 C CA . ALA A 1 84 ? -4.602 10.759 -13.803 1.00 89.19 84 ALA A CA 1
ATOM 649 C C . ALA A 1 84 ? -5.167 9.530 -14.544 1.00 89.19 84 ALA A C 1
ATOM 651 O O . ALA A 1 84 ? -6.010 9.733 -15.421 1.00 89.19 84 ALA A O 1
ATOM 652 N N . PRO A 1 85 ? -4.818 8.273 -14.186 1.00 88.19 85 PRO A N 1
ATOM 653 C CA . PRO A 1 85 ? -5.376 7.092 -14.851 1.00 88.19 85 PRO A CA 1
ATOM 654 C C . PRO A 1 85 ? -6.908 7.000 -14.761 1.00 88.19 85 PRO A C 1
ATOM 656 O O . PRO A 1 85 ? -7.555 6.461 -15.657 1.00 88.19 85 PRO A O 1
ATOM 659 N N . PHE A 1 86 ? -7.510 7.567 -13.713 1.00 88.19 86 PHE A N 1
ATOM 660 C CA . PHE A 1 86 ? -8.953 7.500 -13.479 1.00 88.19 86 PHE A CA 1
ATOM 661 C C . PHE A 1 86 ? -9.752 8.579 -14.203 1.00 88.19 86 PHE A C 1
ATOM 663 O O . PHE A 1 86 ? -10.965 8.428 -14.346 1.00 88.19 86 PHE A O 1
ATOM 670 N N . ALA A 1 87 ? -9.106 9.636 -14.710 1.00 79.50 87 ALA A N 1
ATOM 671 C CA . ALA A 1 87 ? -9.792 10.700 -15.446 1.00 79.50 87 ALA A CA 1
ATOM 672 C C . ALA A 1 87 ? -10.577 10.156 -16.657 1.00 79.50 87 ALA A C 1
ATOM 674 O O . ALA A 1 87 ? -11.652 10.658 -16.976 1.00 79.50 87 ALA A O 1
ATOM 675 N N . ALA A 1 88 ? -10.067 9.095 -17.290 1.00 72.94 88 ALA A N 1
ATOM 676 C CA . ALA A 1 88 ? -10.702 8.419 -18.419 1.00 72.94 88 ALA A CA 1
ATOM 677 C C . ALA A 1 88 ? -11.633 7.256 -18.016 1.00 72.94 88 ALA A C 1
ATOM 679 O O . ALA A 1 88 ? -12.338 6.730 -18.875 1.00 72.94 88 ALA A O 1
ATOM 680 N N . HIS A 1 89 ? -11.642 6.835 -16.744 1.00 72.06 89 HIS A N 1
ATOM 681 C CA . HIS A 1 89 ? -12.313 5.602 -16.308 1.00 72.06 89 HIS A CA 1
ATOM 682 C C . HIS A 1 89 ? -13.767 5.799 -15.837 1.00 72.06 89 HIS A C 1
ATOM 684 O O . HIS A 1 89 ? -14.484 4.821 -15.661 1.00 72.06 89 HIS A O 1
ATOM 690 N N . GLY A 1 90 ? -14.226 7.050 -15.706 1.00 61.91 90 GLY A N 1
ATOM 691 C CA . GLY A 1 90 ? -15.634 7.393 -15.485 1.00 61.91 90 GLY A CA 1
ATOM 692 C C . GLY A 1 90 ? -16.171 7.037 -14.091 1.00 61.91 90 GLY A C 1
ATOM 693 O O . GLY A 1 90 ? -16.533 5.899 -13.816 1.00 61.91 90 GLY A O 1
ATOM 694 N N . GLY A 1 91 ? -16.323 8.052 -13.236 1.00 65.00 91 GLY A N 1
ATOM 695 C CA . GLY A 1 91 ? -16.986 7.944 -11.928 1.00 65.00 91 GLY A CA 1
ATOM 696 C C . GLY A 1 91 ? -16.037 7.717 -10.748 1.00 65.00 91 GLY A C 1
ATOM 697 O O . GLY A 1 91 ? -14.851 7.473 -10.933 1.00 65.00 91 GLY A O 1
ATOM 698 N N . LEU A 1 92 ? -16.560 7.853 -9.524 1.00 69.69 92 LEU A N 1
ATOM 699 C CA . LEU A 1 92 ? -15.823 7.723 -8.253 1.00 69.69 92 LEU A CA 1
ATOM 700 C C . LEU A 1 92 ? -16.455 6.665 -7.321 1.00 69.69 92 LEU A C 1
ATOM 702 O O . LEU A 1 92 ? -16.200 6.661 -6.120 1.00 69.69 92 LEU A O 1
ATOM 706 N N . ASP A 1 93 ? -17.266 5.755 -7.870 1.00 86.62 93 ASP A N 1
ATOM 707 C CA . ASP A 1 93 ? -18.061 4.777 -7.105 1.00 86.62 93 ASP A CA 1
ATOM 708 C C . ASP A 1 93 ? -17.301 3.456 -6.871 1.00 86.62 93 ASP A C 1
ATOM 710 O O . ASP A 1 93 ? -17.839 2.357 -7.039 1.00 86.62 93 ASP A O 1
ATOM 714 N N . PHE A 1 94 ? -16.014 3.542 -6.534 1.00 90.31 94 PHE A N 1
ATOM 715 C CA . PHE A 1 94 ? -15.158 2.376 -6.318 1.00 90.31 94 PHE A CA 1
ATOM 716 C C . PHE A 1 94 ? -14.168 2.577 -5.169 1.00 90.31 94 PHE A C 1
ATOM 718 O O . PHE A 1 94 ? -13.812 3.693 -4.795 1.00 90.31 94 PHE A O 1
ATOM 725 N N . ILE A 1 95 ? -13.666 1.459 -4.651 1.00 93.50 95 ILE A N 1
ATOM 726 C CA . ILE A 1 95 ? -12.444 1.390 -3.853 1.00 93.50 95 ILE A CA 1
ATOM 727 C C . ILE A 1 95 ? -11.331 0.891 -4.762 1.00 93.50 95 ILE A C 1
ATOM 729 O O . ILE A 1 95 ? -11.500 -0.117 -5.450 1.00 93.50 95 ILE A O 1
ATOM 733 N N . ALA A 1 96 ? -10.200 1.590 -4.745 1.00 93.75 96 ALA A N 1
ATOM 734 C CA . ALA A 1 96 ? -9.030 1.250 -5.536 1.00 93.75 96 ALA A CA 1
ATOM 735 C C . ALA A 1 96 ? -7.815 0.982 -4.649 1.00 93.75 96 ALA A C 1
ATOM 737 O O . ALA A 1 96 ? -7.608 1.650 -3.637 1.00 93.75 96 ALA A O 1
ATOM 738 N N . PHE A 1 97 ? -6.968 0.063 -5.094 1.00 95.62 97 PHE A N 1
ATOM 739 C CA . PHE A 1 97 ? -5.554 0.021 -4.728 1.00 95.62 97 PHE A CA 1
ATOM 740 C C . PHE A 1 97 ? -4.731 -0.286 -5.981 1.00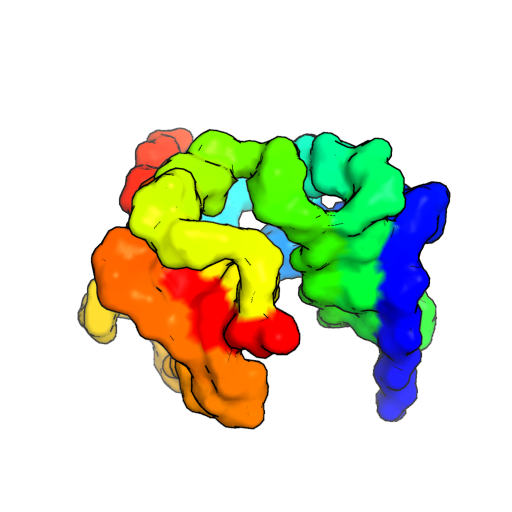 95.62 97 PHE A C 1
ATOM 742 O O . PHE A 1 97 ? -5.289 -0.638 -7.021 1.00 95.62 97 PHE A O 1
ATOM 749 N N . CYS A 1 98 ? -3.409 -0.167 -5.901 1.00 96.06 98 CYS A N 1
ATOM 750 C CA . CYS A 1 98 ? -2.528 -0.685 -6.939 1.00 96.06 98 CYS A CA 1
ATOM 751 C C . CYS A 1 98 ? -1.413 -1.545 -6.345 1.00 96.06 98 CYS A C 1
ATOM 753 O O . CYS A 1 98 ? -1.070 -1.421 -5.168 1.00 96.06 98 CYS A O 1
ATOM 755 N N . ALA A 1 99 ? -0.891 -2.459 -7.157 1.00 96.00 99 ALA A N 1
ATOM 756 C CA . ALA A 1 99 ? 0.200 -3.350 -6.789 1.00 96.00 99 ALA A CA 1
ATOM 757 C C . ALA A 1 99 ? 1.256 -3.374 -7.896 1.00 96.00 99 ALA A C 1
ATOM 759 O O . ALA A 1 99 ? 0.923 -3.251 -9.078 1.00 96.00 99 ALA A O 1
ATOM 760 N N . VAL A 1 100 ? 2.521 -3.541 -7.506 1.00 96.56 100 VAL A N 1
ATOM 761 C CA . VAL A 1 100 ? 3.657 -3.622 -8.434 1.00 96.56 100 VAL A CA 1
ATOM 762 C C . V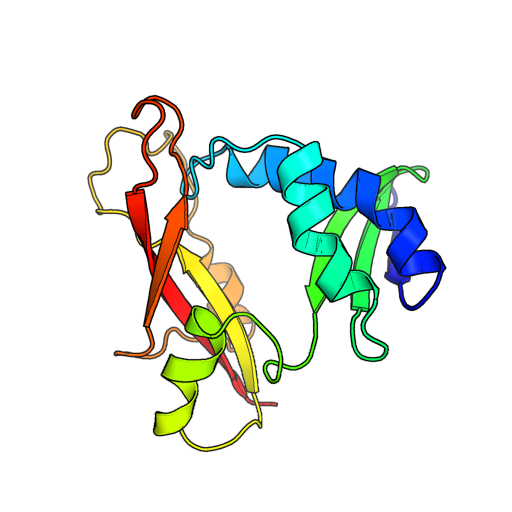AL A 1 100 ? 3.515 -4.837 -9.336 1.00 96.56 100 VAL A C 1
ATOM 764 O O . VAL A 1 100 ? 3.199 -5.935 -8.879 1.00 96.56 100 VAL A O 1
ATOM 767 N N . VAL A 1 101 ? 3.781 -4.638 -10.622 1.00 95.56 101 VAL A N 1
ATOM 768 C CA . VAL A 1 101 ? 3.820 -5.706 -11.617 1.00 95.56 101 VAL A CA 1
ATOM 769 C C . VAL A 1 101 ? 5.276 -6.085 -11.860 1.00 95.56 101 VAL A C 1
ATOM 771 O O . VAL A 1 101 ? 6.045 -5.290 -12.394 1.00 95.56 101 VAL A O 1
ATOM 774 N N . ARG A 1 102 ? 5.651 -7.314 -11.494 1.00 94.62 102 ARG A N 1
ATOM 775 C CA . ARG A 1 102 ? 6.976 -7.884 -11.781 1.00 94.62 102 ARG A CA 1
ATOM 776 C C . ARG A 1 102 ? 6.911 -8.878 -12.932 1.00 94.62 102 ARG A C 1
ATOM 778 O O . ARG A 1 102 ? 5.880 -9.505 -13.175 1.00 94.62 102 ARG A O 1
ATOM 785 N N . ALA A 1 103 ? 8.033 -9.038 -13.628 1.00 92.19 103 ALA A N 1
ATOM 786 C CA . ALA A 1 103 ? 8.174 -10.072 -14.643 1.00 92.19 103 ALA A CA 1
ATOM 787 C C . ALA A 1 103 ? 8.003 -11.466 -14.013 1.00 92.19 103 ALA A C 1
ATOM 789 O O . ALA A 1 103 ? 8.466 -11.716 -12.901 1.00 92.19 103 ALA A O 1
ATOM 790 N N . ALA A 1 104 ? 7.373 -12.397 -14.737 1.00 88.31 104 ALA A N 1
ATOM 791 C CA . ALA A 1 104 ? 7.102 -13.746 -14.228 1.00 88.31 104 ALA A CA 1
ATOM 792 C C . ALA A 1 104 ? 8.376 -14.506 -13.798 1.00 88.31 104 ALA A C 1
ATOM 794 O O . ALA A 1 104 ? 8.309 -15.345 -12.902 1.00 88.31 104 ALA A O 1
ATOM 795 N N . GLY A 1 105 ? 9.517 -14.188 -14.421 1.00 91.94 105 GLY A N 1
ATOM 796 C CA . GLY A 1 105 ? 10.835 -14.750 -14.125 1.00 91.94 105 GLY A CA 1
ATOM 797 C C . GLY A 1 105 ? 11.775 -13.806 -13.373 1.00 91.94 105 GLY A C 1
ATOM 798 O O . GLY A 1 105 ? 12.981 -13.939 -13.551 1.00 91.94 105 GLY A O 1
ATOM 799 N N . ASP A 1 106 ? 11.265 -12.836 -12.600 1.00 94.38 106 ASP A N 1
ATOM 800 C CA . ASP A 1 106 ? 12.122 -11.979 -11.766 1.00 94.38 106 ASP A CA 1
ATOM 801 C C . ASP A 1 106 ? 12.984 -12.855 -10.830 1.00 94.38 106 ASP A C 1
ATOM 803 O O . ASP A 1 106 ? 12.425 -13.541 -9.965 1.00 94.38 106 ASP A O 1
ATOM 807 N N . PRO A 1 107 ? 14.326 -12.859 -10.978 1.00 94.12 107 PRO A N 1
ATOM 808 C CA . PRO A 1 107 ? 15.208 -13.739 -10.211 1.00 94.12 107 PRO A CA 1
ATOM 809 C C . PRO A 1 107 ? 15.237 -13.398 -8.716 1.00 94.12 107 PRO A C 1
ATOM 811 O O . PRO A 1 107 ? 15.701 -14.203 -7.914 1.00 94.12 107 PRO A O 1
ATOM 814 N N . ARG A 1 108 ? 14.738 -12.217 -8.331 1.00 94.88 108 ARG A N 1
ATOM 815 C CA . ARG A 1 108 ? 14.652 -11.759 -6.939 1.00 94.88 108 ARG A CA 1
ATOM 816 C C . ARG A 1 108 ? 13.393 -12.280 -6.240 1.00 94.88 108 ARG A C 1
ATOM 818 O O . ARG A 1 108 ? 13.237 -12.058 -5.041 1.00 94.88 108 ARG A O 1
ATOM 825 N N . ARG A 1 109 ? 12.482 -12.951 -6.961 1.00 95.81 109 ARG A N 1
ATOM 826 C CA . ARG A 1 109 ? 11.265 -13.544 -6.394 1.00 95.81 109 ARG A CA 1
ATOM 827 C C . ARG A 1 109 ? 11.627 -14.679 -5.420 1.00 95.81 109 ARG A C 1
ATOM 829 O O . ARG A 1 109 ? 12.190 -15.680 -5.862 1.00 95.81 109 ARG A O 1
ATOM 836 N N . PRO A 1 110 ? 11.254 -14.589 -4.130 1.00 94.94 110 PRO A N 1
ATOM 837 C CA . PRO A 1 110 ? 11.530 -15.644 -3.161 1.00 94.94 110 PRO A CA 1
ATOM 838 C C . PRO A 1 110 ? 10.815 -16.957 -3.489 1.00 94.94 110 PRO A C 1
ATOM 840 O O . PRO A 1 110 ? 9.695 -16.968 -4.018 1.00 94.94 110 PRO A O 1
ATOM 843 N N . GLU A 1 111 ? 11.425 -18.071 -3.089 1.00 94.44 111 GLU A N 1
ATOM 844 C CA . GLU A 1 111 ? 10.762 -19.372 -3.116 1.00 94.44 111 GLU A CA 1
ATOM 845 C C . GLU A 1 111 ? 9.501 -19.339 -2.236 1.00 94.44 111 GLU A C 1
ATOM 847 O O . GLU A 1 111 ? 9.507 -18.836 -1.114 1.00 94.44 111 GLU A O 1
ATOM 852 N N . GLY A 1 112 ? 8.383 -19.840 -2.765 1.00 90.81 112 GLY A N 1
ATOM 853 C CA . GLY A 1 112 ? 7.107 -19.854 -2.044 1.00 90.81 112 GLY A CA 1
ATOM 854 C C . GLY A 1 112 ? 6.365 -18.512 -1.985 1.00 90.81 112 GLY A C 1
ATOM 855 O O . GLY A 1 112 ? 5.320 -18.446 -1.333 1.00 90.81 112 GLY A O 1
ATOM 856 N N . ALA A 1 113 ? 6.839 -17.464 -2.676 1.00 91.31 113 ALA A N 1
ATOM 857 C CA . ALA A 1 113 ? 6.139 -16.182 -2.766 1.00 91.31 113 ALA A CA 1
ATOM 858 C C . ALA A 1 113 ? 4.704 -16.362 -3.297 1.00 91.31 113 ALA A C 1
ATOM 860 O O . ALA A 1 113 ? 4.486 -16.840 -4.421 1.00 91.31 113 ALA A O 1
ATOM 861 N N . ARG A 1 114 ? 3.724 -15.972 -2.473 1.00 90.81 114 ARG A N 1
ATOM 862 C CA . ARG A 1 114 ? 2.295 -16.150 -2.749 1.00 90.81 114 ARG A CA 1
ATOM 863 C C . ARG A 1 114 ? 1.725 -14.948 -3.480 1.00 90.81 114 ARG A C 1
ATOM 865 O O . ARG A 1 114 ? 1.947 -13.809 -3.086 1.00 90.81 114 ARG A O 1
ATOM 872 N N . ASP A 1 115 ? 0.926 -15.233 -4.496 1.00 91.25 115 ASP A N 1
ATOM 873 C CA . ASP A 1 115 ? 0.111 -14.223 -5.150 1.00 91.25 115 ASP A CA 1
ATOM 874 C C . ASP A 1 115 ? -1.072 -13.832 -4.248 1.00 91.25 115 ASP A C 1
ATOM 876 O O . ASP A 1 115 ? -1.775 -14.697 -3.712 1.00 91.25 115 ASP A O 1
ATOM 880 N N . LEU A 1 116 ? -1.284 -12.527 -4.072 1.00 93.69 116 LEU A N 1
ATOM 881 C CA . LEU A 1 116 ? -2.415 -11.977 -3.328 1.00 93.69 116 LEU A CA 1
ATOM 882 C C . LEU A 1 116 ? -3.669 -11.812 -4.201 1.00 93.69 116 LEU A C 1
ATOM 884 O O . LEU A 1 116 ? -4.748 -11.595 -3.650 1.00 93.69 116 LEU A O 1
ATOM 888 N N . ALA A 1 117 ? -3.584 -11.967 -5.527 1.00 95.19 117 ALA A N 1
ATOM 889 C CA . ALA A 1 117 ? -4.738 -11.879 -6.421 1.00 95.19 117 ALA A CA 1
ATOM 890 C C . ALA A 1 117 ? -5.916 -12.770 -5.973 1.00 95.19 117 ALA A C 1
ATOM 892 O O . ALA A 1 117 ? -7.021 -12.244 -5.835 1.00 95.19 117 ALA A O 1
ATOM 893 N N . PRO A 1 118 ? -5.740 -14.061 -5.607 1.00 97.38 118 PRO A N 1
ATOM 894 C CA . PRO A 1 118 ? -6.855 -14.882 -5.129 1.00 97.38 118 PRO A CA 1
ATOM 895 C C . PRO A 1 118 ? -7.511 -14.354 -3.845 1.00 97.38 118 PRO A C 1
ATOM 897 O O . PRO A 1 118 ? -8.699 -14.585 -3.618 1.00 97.38 118 PRO A O 1
ATOM 900 N N . PHE A 1 119 ? -6.758 -13.664 -2.982 1.00 96.62 119 PHE A N 1
ATOM 901 C CA . PHE A 1 119 ? -7.298 -13.043 -1.771 1.00 96.62 119 PHE A CA 1
ATOM 902 C C . PHE A 1 119 ? -8.186 -11.836 -2.104 1.00 96.62 119 PHE A C 1
ATOM 904 O O . PHE A 1 119 ? -9.240 -11.669 -1.478 1.00 96.62 119 PHE A O 1
ATOM 911 N N . TRP A 1 120 ? -7.776 -11.027 -3.084 1.00 97.25 120 TRP A N 1
ATOM 912 C CA . TRP A 1 120 ? -8.493 -9.830 -3.528 1.00 97.25 120 TRP A CA 1
ATOM 913 C C . TRP A 1 120 ? -9.708 -10.160 -4.396 1.00 97.25 120 TRP A C 1
ATOM 915 O O . TRP A 1 120 ? -10.785 -9.625 -4.137 1.00 97.25 120 TRP A O 1
ATOM 925 N N . CYS A 1 121 ? -9.590 -11.119 -5.319 1.00 97.31 121 CYS A N 1
ATOM 926 C CA . CYS A 1 121 ? -10.713 -11.590 -6.135 1.00 97.31 121 CYS A CA 1
ATOM 927 C C . CYS A 1 121 ? -11.868 -12.120 -5.275 1.00 97.31 121 CYS A C 1
ATOM 929 O O . CYS A 1 121 ? -13.029 -11.876 -5.575 1.00 97.31 121 CYS A O 1
ATOM 931 N N . LYS A 1 122 ? -11.571 -12.788 -4.150 1.00 97.69 122 LYS A N 1
ATOM 932 C CA . LYS A 1 122 ? -12.593 -13.244 -3.184 1.00 97.69 122 LYS A CA 1
ATOM 933 C C . LYS A 1 122 ? -13.324 -12.110 -2.449 1.00 97.69 122 LYS A C 1
ATOM 935 O O . LYS A 1 122 ? -14.250 -12.390 -1.697 1.00 97.69 122 LYS A O 1
ATOM 940 N N . ARG A 1 123 ? -12.872 -10.863 -2.594 1.00 96.62 123 ARG A N 1
ATOM 941 C CA . ARG A 1 123 ? -13.466 -9.646 -2.016 1.00 96.62 123 ARG A CA 1
ATOM 942 C C . ARG A 1 123 ? -13.995 -8.708 -3.102 1.00 96.62 123 ARG A C 1
ATOM 944 O O . ARG A 1 123 ? -14.126 -7.513 -2.843 1.00 96.62 123 ARG A O 1
ATOM 951 N N . ASP A 1 124 ? -14.240 -9.252 -4.293 1.00 96.94 124 ASP A N 1
ATOM 952 C CA . ASP A 1 124 ? -14.800 -8.562 -5.458 1.00 96.94 124 ASP A CA 1
ATOM 953 C C . ASP A 1 124 ? -13.905 -7.457 -6.037 1.00 96.94 124 ASP A C 1
ATOM 955 O O . ASP A 1 124 ? -14.375 -6.577 -6.757 1.00 96.94 124 ASP A O 1
ATOM 959 N N . TYR A 1 125 ? -12.602 -7.504 -5.743 1.00 97.69 125 TYR A N 1
ATOM 960 C CA . TYR A 1 125 ? -11.620 -6.692 -6.453 1.00 97.69 125 TYR A CA 1
ATOM 961 C C . TYR A 1 125 ? -11.190 -7.396 -7.738 1.00 97.69 125 TYR A C 1
ATOM 963 O O . TYR A 1 125 ? -10.894 -8.591 -7.722 1.00 97.69 125 TYR A O 1
ATOM 971 N N . ALA A 1 126 ? -11.066 -6.640 -8.825 1.00 96.44 126 ALA A N 1
ATOM 972 C CA . ALA A 1 126 ? -10.518 -7.122 -10.089 1.00 96.44 126 ALA A CA 1
ATOM 973 C C . ALA A 1 126 ? -9.477 -6.136 -10.641 1.00 96.44 126 ALA A C 1
ATOM 975 O O . ALA A 1 126 ? -9.638 -4.924 -10.448 1.00 96.44 126 ALA A O 1
ATOM 976 N N . PRO A 1 127 ? -8.422 -6.617 -11.327 1.00 96.00 127 PRO A N 1
ATOM 977 C CA . PRO A 1 127 ? -7.545 -5.733 -12.070 1.00 96.00 127 PRO A CA 1
ATOM 978 C C . PRO A 1 127 ? -8.326 -5.149 -13.246 1.00 96.00 127 PRO A C 1
ATOM 980 O O . PRO A 1 127 ? -9.168 -5.821 -13.844 1.00 96.00 127 PRO A O 1
ATOM 983 N N . VAL A 1 128 ? -8.049 -3.895 -13.575 1.00 93.31 128 VAL A N 1
ATOM 984 C CA . VAL A 1 128 ? -8.687 -3.224 -14.706 1.00 93.31 128 VAL A CA 1
ATOM 985 C C . VAL A 1 128 ? -7.697 -3.108 -15.852 1.00 93.31 128 VAL A C 1
ATOM 987 O O . VAL A 1 128 ? -6.663 -2.444 -15.731 1.00 93.31 128 VAL A O 1
ATOM 990 N N . ASP A 1 129 ? -8.031 -3.738 -16.973 1.00 91.25 129 ASP A N 1
ATOM 991 C CA . ASP A 1 129 ? -7.202 -3.723 -18.174 1.00 91.25 129 ASP A CA 1
ATOM 992 C C . ASP A 1 129 ? -6.911 -2.287 -18.625 1.00 91.25 129 ASP A C 1
ATOM 994 O O . ASP A 1 129 ? -7.801 -1.449 -18.760 1.00 91.25 129 ASP A O 1
ATOM 998 N N . GLY A 1 130 ? -5.627 -1.992 -18.830 1.00 90.56 130 GLY A N 1
ATOM 999 C CA . GLY A 1 130 ? -5.154 -0.667 -19.238 1.00 90.56 130 GLY A CA 1
ATOM 1000 C C . GLY A 1 130 ? -5.108 0.383 -18.123 1.00 90.56 130 GLY A C 1
ATOM 1001 O O . GLY A 1 130 ? -4.452 1.407 -18.309 1.00 90.56 130 GLY A O 1
ATOM 1002 N N . LEU A 1 131 ? -5.711 0.135 -16.954 1.00 93.56 131 LEU A N 1
ATOM 1003 C CA . LEU A 1 131 ? -5.641 1.044 -15.811 1.00 93.56 131 LEU A CA 1
ATOM 1004 C C . LEU A 1 131 ? -4.373 0.763 -14.998 1.00 93.56 131 LEU A C 1
ATOM 1006 O O . LEU A 1 131 ? -4.355 -0.009 -14.036 1.00 93.56 131 LEU A O 1
ATOM 1010 N N . VAL A 1 132 ? -3.288 1.395 -15.426 1.00 95.12 132 VAL A N 1
ATOM 1011 C CA . VAL A 1 132 ? -1.950 1.254 -14.847 1.00 95.12 132 VAL A CA 1
ATOM 1012 C C . VAL A 1 132 ? -1.318 2.617 -14.612 1.00 95.12 132 VAL A C 1
ATOM 1014 O O . VAL A 1 132 ? -1.731 3.616 -15.198 1.00 95.12 132 VAL A O 1
ATOM 1017 N N . THR A 1 133 ? -0.281 2.648 -13.786 1.00 95.12 133 THR A N 1
ATOM 1018 C CA . THR A 1 133 ? 0.584 3.820 -13.632 1.00 95.12 133 THR A CA 1
ATOM 1019 C C . THR A 1 133 ? 2.043 3.407 -13.478 1.00 95.12 133 THR A C 1
ATOM 1021 O O . THR A 1 133 ? 2.344 2.216 -13.354 1.00 95.12 133 THR A O 1
ATOM 1024 N N . SER A 1 134 ? 2.937 4.389 -13.518 1.00 95.94 134 SER A N 1
ATOM 1025 C CA . SER A 1 134 ? 4.335 4.244 -13.125 1.00 95.94 134 SER A CA 1
ATOM 1026 C C . SER A 1 134 ? 4.578 5.083 -11.883 1.00 95.94 134 SER A C 1
ATOM 1028 O O . SER A 1 134 ? 4.043 6.185 -11.774 1.00 95.94 134 SER A O 1
ATOM 1030 N N . PHE A 1 135 ? 5.369 4.561 -10.959 1.00 95.00 135 PHE A N 1
ATOM 1031 C CA . PHE A 1 135 ? 5.850 5.321 -9.818 1.00 95.00 135 PHE A CA 1
ATOM 1032 C C . PHE A 1 135 ? 7.312 4.971 -9.583 1.00 95.00 135 PHE A C 1
ATOM 1034 O O . PHE A 1 135 ? 7.697 3.811 -9.729 1.00 95.00 135 PHE A O 1
ATOM 1041 N N . ASP A 1 136 ? 8.118 5.977 -9.281 1.00 95.44 136 ASP A N 1
ATOM 1042 C CA . ASP A 1 136 ? 9.569 5.851 -9.316 1.00 95.44 136 ASP A CA 1
ATOM 1043 C C . ASP A 1 136 ? 10.095 5.702 -7.887 1.00 95.44 136 ASP A C 1
ATOM 1045 O O . ASP A 1 136 ? 9.648 6.392 -6.967 1.00 95.44 136 ASP A O 1
ATOM 1049 N N . TRP A 1 137 ? 11.003 4.749 -7.680 1.00 95.56 137 TRP A N 1
ATOM 1050 C CA . TRP A 1 137 ? 11.719 4.590 -6.417 1.00 95.56 137 TRP A CA 1
ATOM 1051 C C . TRP A 1 137 ? 13.024 3.828 -6.604 1.00 95.56 137 TRP A C 1
ATOM 1053 O O . TRP A 1 137 ? 13.208 3.105 -7.580 1.00 95.56 137 TRP A O 1
ATOM 1063 N N . ARG A 1 138 ? 13.931 3.951 -5.636 1.00 96.00 138 ARG A N 1
ATOM 1064 C CA . ARG A 1 138 ? 15.165 3.159 -5.604 1.00 96.00 138 ARG A CA 1
ATOM 1065 C C . ARG A 1 138 ? 14.886 1.727 -5.187 1.00 96.00 138 ARG A C 1
ATOM 1067 O O . ARG A 1 138 ? 14.217 1.509 -4.174 1.00 96.00 138 ARG A O 1
ATOM 1074 N N . GLU A 1 139 ? 15.451 0.766 -5.905 1.00 95.94 139 GLU A N 1
ATOM 1075 C CA . GLU A 1 139 ? 15.336 -0.650 -5.560 1.00 95.94 139 GLU A CA 1
ATOM 1076 C C . GLU A 1 139 ? 16.549 -1.182 -4.798 1.00 95.94 139 GLU A C 1
ATOM 1078 O O . GLU A 1 139 ? 17.696 -0.791 -5.019 1.00 95.94 139 GLU A O 1
ATOM 1083 N N . VAL A 1 140 ? 16.292 -2.123 -3.889 1.00 94.12 140 VAL A N 1
ATOM 1084 C CA . VAL A 1 140 ? 17.330 -2.807 -3.121 1.00 94.12 140 VAL A CA 1
ATOM 1085 C C . VAL A 1 140 ? 18.267 -3.540 -4.080 1.00 94.12 140 VAL A C 1
ATOM 1087 O O . VAL A 1 140 ? 17.868 -4.491 -4.746 1.00 94.12 140 VAL A O 1
ATOM 1090 N N . GLY A 1 141 ? 19.539 -3.139 -4.081 1.00 89.44 141 GLY A N 1
ATOM 1091 C CA . GLY A 1 141 ? 20.593 -3.774 -4.878 1.00 89.44 141 GLY A CA 1
ATOM 1092 C C . GLY A 1 141 ? 20.828 -3.156 -6.259 1.00 89.44 141 GLY A C 1
ATOM 1093 O O . GLY A 1 141 ? 21.825 -3.510 -6.882 1.00 89.44 141 GLY A O 1
ATOM 1094 N N . ASP A 1 142 ? 20.002 -2.196 -6.687 1.00 86.31 142 ASP A N 1
ATOM 1095 C CA . ASP A 1 142 ? 20.059 -1.594 -8.031 1.00 86.31 142 ASP A CA 1
ATOM 1096 C C . ASP A 1 142 ? 20.709 -0.193 -8.050 1.00 86.31 14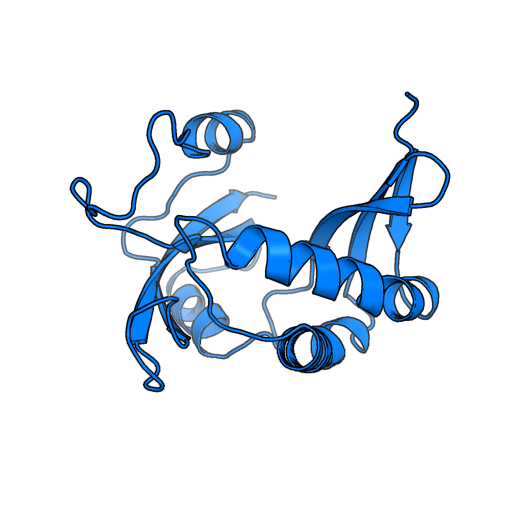2 ASP A C 1
ATOM 1098 O O . ASP A 1 142 ? 20.626 0.548 -9.026 1.00 86.31 142 ASP A O 1
ATOM 1102 N N . GLY A 1 143 ? 21.433 0.158 -6.982 1.00 86.56 143 GLY A N 1
ATOM 1103 C CA . GLY A 1 143 ? 22.175 1.416 -6.874 1.00 86.56 143 GLY A CA 1
ATOM 1104 C C . GLY A 1 143 ? 21.329 2.597 -6.376 1.00 86.56 143 GLY A C 1
ATOM 1105 O O . GLY A 1 143 ? 20.236 2.409 -5.848 1.00 86.56 143 GLY A O 1
ATOM 1106 N N . PRO A 1 144 ? 21.858 3.833 -6.455 1.00 89.75 144 PRO A N 1
ATOM 1107 C CA . PRO A 1 144 ? 21.207 5.009 -5.877 1.00 89.75 144 PRO A CA 1
ATOM 1108 C C . PRO A 1 144 ? 20.126 5.629 -6.774 1.00 89.75 144 PRO A C 1
ATOM 1110 O O . PRO A 1 144 ? 19.458 6.565 -6.336 1.00 89.75 144 PRO A O 1
ATOM 1113 N N . GLU A 1 145 ? 19.991 5.170 -8.016 1.00 94.19 145 GLU A N 1
ATOM 1114 C CA . GLU A 1 145 ? 19.051 5.723 -8.990 1.00 94.19 145 GLU A CA 1
ATOM 1115 C C . GLU A 1 145 ? 17.636 5.189 -8.751 1.00 94.19 145 GLU A C 1
ATOM 1117 O O . GLU A 1 145 ? 17.436 4.041 -8.349 1.00 94.19 145 GLU A O 1
ATOM 1122 N N . GLU A 1 146 ? 16.639 6.042 -8.978 1.00 95.12 146 GLU A N 1
ATOM 1123 C CA . GLU A 1 146 ? 15.243 5.619 -8.959 1.00 95.12 146 GLU A CA 1
ATOM 1124 C C . GLU A 1 146 ? 14.890 4.928 -10.274 1.00 95.12 146 GLU A C 1
ATOM 1126 O O . GLU A 1 146 ? 15.301 5.355 -11.355 1.00 95.12 146 GLU A O 1
ATOM 1131 N N . VAL A 1 147 ? 14.110 3.856 -10.175 1.00 94.88 147 VAL A N 1
ATOM 1132 C CA . VAL A 1 147 ? 13.627 3.090 -11.317 1.00 94.88 147 VAL A CA 1
ATOM 1133 C C . VAL A 1 147 ? 12.108 3.156 -11.394 1.00 94.88 147 VAL A C 1
ATOM 1135 O O . VAL A 1 147 ? 11.394 3.072 -10.390 1.00 94.88 147 VAL A O 1
ATOM 1138 N N . ALA A 1 148 ? 11.619 3.300 -12.622 1.00 96.19 148 ALA A N 1
ATOM 1139 C CA . ALA A 1 148 ? 10.202 3.385 -12.921 1.00 96.19 148 ALA A CA 1
ATOM 1140 C C . ALA A 1 148 ? 9.521 2.029 -12.731 1.00 96.19 148 ALA A C 1
ATOM 1142 O O . ALA A 1 148 ? 9.809 1.058 -13.439 1.00 96.19 148 ALA A O 1
ATOM 1143 N N . ASN A 1 149 ? 8.581 1.963 -11.793 1.00 96.75 149 ASN A N 1
ATOM 1144 C CA . ASN A 1 149 ? 7.874 0.740 -11.466 1.00 96.75 149 ASN A CA 1
ATOM 1145 C C . ASN A 1 149 ? 6.416 0.786 -11.904 1.00 96.75 149 ASN A C 1
ATOM 1147 O O . ASN A 1 149 ? 5.611 1.602 -11.451 1.00 96.75 149 ASN A O 1
ATOM 1151 N N . ARG A 1 150 ? 6.052 -0.174 -12.755 1.00 97.19 150 ARG A N 1
ATOM 1152 C CA . ARG A 1 150 ? 4.680 -0.333 -13.231 1.00 97.19 150 ARG A CA 1
ATOM 1153 C C . ARG A 1 150 ? 3.784 -0.875 -12.120 1.00 97.19 150 ARG A C 1
ATOM 1155 O O . ARG A 1 150 ? 4.066 -1.924 -11.541 1.00 97.19 150 ARG A O 1
ATOM 1162 N N . MET A 1 151 ? 2.646 -0.223 -11.908 1.00 97.31 151 MET A N 1
ATOM 1163 C CA . MET A 1 151 ? 1.620 -0.656 -10.964 1.00 97.31 151 MET A CA 1
ATOM 1164 C C . MET A 1 151 ? 0.275 -0.864 -11.657 1.00 97.31 151 MET A C 1
ATOM 1166 O O . MET A 1 151 ? -0.146 -0.058 -12.487 1.00 97.31 151 MET A O 1
ATOM 1170 N N . GLN A 1 152 ? -0.401 -1.957 -11.308 1.00 97.19 152 GLN A N 1
ATOM 1171 C CA . GLN A 1 152 ? -1.726 -2.320 -11.808 1.00 97.19 152 GLN A CA 1
ATOM 1172 C C . GLN A 1 152 ? -2.789 -1.902 -10.799 1.00 97.19 152 GLN A C 1
ATOM 1174 O O . GLN A 1 152 ? -2.703 -2.304 -9.636 1.00 97.19 152 GLN A O 1
ATOM 1179 N N . PHE A 1 153 ? -3.804 -1.153 -11.236 1.00 96.25 153 PHE A N 1
ATOM 1180 C CA . PHE A 1 153 ? -4.949 -0.830 -10.389 1.00 96.25 153 PHE A CA 1
ATOM 1181 C C . PHE A 1 153 ? -5.933 -1.993 -10.292 1.00 96.25 153 PHE A C 1
ATOM 1183 O O . PHE A 1 153 ? -6.218 -2.677 -11.279 1.00 96.25 153 PHE A O 1
ATOM 1190 N N . TRP A 1 154 ? -6.467 -2.165 -9.088 1.00 96.56 154 TRP A N 1
ATOM 1191 C CA . TRP A 1 154 ? -7.502 -3.120 -8.723 1.00 96.56 154 TRP A CA 1
ATOM 1192 C C . TRP A 1 154 ? -8.686 -2.365 -8.149 1.00 96.56 154 TRP A C 1
ATOM 1194 O O . TRP A 1 154 ? -8.511 -1.601 -7.198 1.00 96.56 154 TRP A O 1
ATOM 1204 N N . LEU A 1 155 ? -9.877 -2.590 -8.702 1.00 95.06 155 LEU A N 1
ATOM 1205 C CA . LEU A 1 155 ? -11.091 -1.884 -8.301 1.00 95.06 155 LEU A CA 1
ATOM 1206 C C . LEU A 1 155 ? -12.127 -2.840 -7.726 1.00 95.06 155 LEU A C 1
ATOM 1208 O O . LEU A 1 155 ? -12.297 -3.953 -8.222 1.00 95.06 155 LEU A O 1
ATOM 1212 N N . ARG A 1 156 ? -12.862 -2.355 -6.727 1.00 94.38 156 ARG A N 1
ATOM 1213 C CA . ARG A 1 156 ? -14.127 -2.923 -6.256 1.00 94.38 156 ARG A CA 1
ATOM 1214 C C . ARG A 1 156 ? -15.189 -1.835 -6.289 1.00 94.38 156 ARG A C 1
ATOM 1216 O O . ARG A 1 156 ? -14.972 -0.768 -5.719 1.00 94.38 156 ARG A O 1
ATOM 1223 N N . ARG A 1 157 ? -16.337 -2.098 -6.907 1.00 90.38 157 ARG A N 1
ATOM 1224 C CA . ARG A 1 157 ? -17.471 -1.161 -6.909 1.00 90.38 157 ARG A CA 1
ATOM 1225 C C . ARG A 1 157 ? -18.070 -1.027 -5.497 1.00 90.38 157 ARG A C 1
ATOM 1227 O O . ARG A 1 157 ? -18.111 -2.017 -4.765 1.00 90.38 157 ARG A O 1
ATOM 1234 N N . LEU A 1 158 ? -18.468 0.189 -5.116 1.00 85.06 158 LEU A N 1
ATOM 1235 C CA . LEU A 1 158 ? -19.166 0.479 -3.854 1.00 85.06 158 LEU A CA 1
ATOM 1236 C C . LEU A 1 158 ? -20.655 0.118 -3.910 1.00 85.06 158 LEU A C 1
ATOM 1238 O O . LEU A 1 158 ? -21.247 0.191 -5.013 1.00 85.06 158 LEU A O 1
#

Radius of gyration: 16.32 Å; chains: 1; bounding box: 41×36×42 Å

Sequence (158 aa):
MSIAVETLTGPRLIDALPDVARLRIAVFREWPYLYDGSVADERHYIEPFARRRDAVIVAAFDGGQLVGATTGAPLLGQHPEFVAPFAAHGGLDFIAFCAVVRAAGDPRRPEGARDLAPFWCKRDYAPVDGLVTSFDWREVGDGPEEVANRMQFWLRRL

Secondary structure (DSSP, 8-state):
--EEEEEE-THHHHHHHHHHHHHHHHHHTSTTT-B---HHHHHHHHHHHHT-TT-EEEEEEETTEEEEEEEE--STTS-HHHHGGGTTT--S-EEEEEEE---TT-TTPPTTPPPSHHHHHTTT-EEEEEEEEEEEEEBTTS-SSEEEEEEEEEEEE-